Protein AF-K1P5W4-F1 (afdb_monomer_lite)

Radius of gyration: 22.8 Å; chains: 1; bounding box: 59×35×47 Å

Organism: Magallana gigas (NCBI:txid29159)

Sequence (88 aa):
MITVVLLAVISSIFSITLSTSEPCSCPDKDEPVCGENGFNYTNACFMKCDGVAAAQDPMLCCTCDLTYNPVCGTNGKSYGNRCMASCV

Foldseek 3Di:
DVVVVVVVVCVVVVVVPDPPLDPQPDDQAQPWFAFPVLDIDSDPSRCVSVVTDTDPDLLSVQDDDQQADWDQAPVRDIDRDPSSNVSD

Structure (mmCIF, N/CA/C/O backbone):
data_AF-K1P5W4-F1
#
_entry.id   AF-K1P5W4-F1
#
loop_
_atom_site.group_PDB
_atom_site.id
_atom_site.type_symbol
_atom_site.label_atom_id
_atom_site.label_alt_id
_atom_site.label_comp_id
_atom_site.label_asym_id
_atom_site.label_entity_id
_atom_site.label_seq_id
_atom_site.pdbx_PDB_ins_code
_atom_site.Cartn_x
_atom_site.Cartn_y
_atom_site.Cartn_z
_atom_site.occupancy
_atom_site.B_iso_or_equiv
_atom_site.auth_seq_id
_atom_site.auth_comp_id
_atom_site.auth_asym_id
_atom_site.auth_atom_id
_atom_site.pdbx_PDB_model_num
ATOM 1 N N . MET A 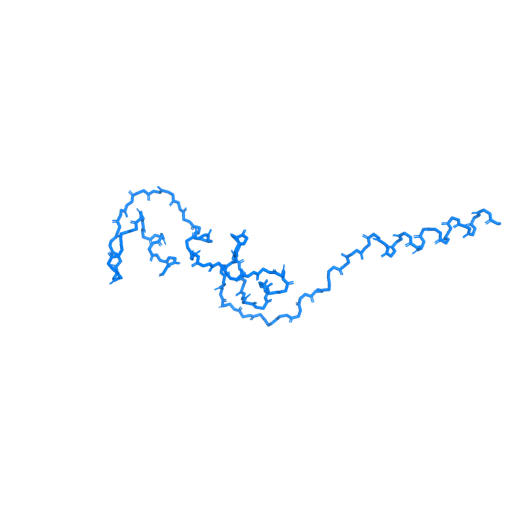1 1 ? 42.450 22.550 -30.534 1.00 61.22 1 MET A N 1
ATOM 2 C CA . MET A 1 1 ? 42.782 21.440 -29.611 1.00 61.22 1 MET A CA 1
ATOM 3 C C . MET A 1 1 ? 41.992 21.536 -28.305 1.00 61.22 1 MET A C 1
ATOM 5 O O . MET A 1 1 ? 41.252 20.612 -28.024 1.00 61.22 1 MET A O 1
ATOM 9 N N . ILE A 1 2 ? 42.046 22.649 -27.557 1.00 59.38 2 ILE A N 1
ATOM 10 C CA . ILE A 1 2 ? 41.320 22.818 -26.272 1.00 59.38 2 ILE A CA 1
ATOM 11 C C . ILE A 1 2 ? 39.781 22.836 -26.430 1.00 59.38 2 ILE A C 1
ATOM 13 O O . ILE A 1 2 ? 39.069 22.237 -25.631 1.00 59.38 2 ILE A O 1
ATOM 17 N N . THR A 1 3 ? 39.253 23.451 -27.492 1.00 56.81 3 THR A N 1
ATOM 18 C CA . THR A 1 3 ? 37.799 23.538 -27.755 1.00 56.81 3 THR A CA 1
ATOM 19 C C . THR A 1 3 ? 37.150 22.196 -28.114 1.00 56.81 3 THR A C 1
ATOM 21 O O . THR A 1 3 ? 36.009 21.949 -27.743 1.00 56.81 3 THR A O 1
ATOM 24 N N . VAL A 1 4 ? 37.882 21.303 -28.787 1.00 59.06 4 VAL A N 1
ATOM 25 C CA . VAL A 1 4 ? 37.417 19.946 -29.142 1.00 59.06 4 VAL A CA 1
ATOM 26 C C . VAL A 1 4 ? 37.367 19.049 -27.905 1.00 59.06 4 VAL A C 1
ATOM 28 O O . VAL A 1 4 ? 36.441 18.258 -27.756 1.00 59.06 4 VAL A O 1
ATOM 31 N N . VAL A 1 5 ? 38.325 19.221 -26.987 1.00 61.56 5 VAL A N 1
ATOM 32 C CA . VAL A 1 5 ? 38.344 18.505 -25.708 1.00 61.56 5 VAL A CA 1
ATOM 33 C C . VAL A 1 5 ? 37.122 18.893 -24.880 1.00 61.56 5 VAL A C 1
ATOM 35 O O . VAL A 1 5 ? 36.397 17.995 -24.475 1.00 61.56 5 VAL A O 1
ATOM 38 N N . LEU A 1 6 ? 36.810 20.190 -24.725 1.00 63.00 6 LEU A N 1
ATOM 39 C CA . LEU A 1 6 ? 35.613 20.636 -23.992 1.00 63.00 6 LEU A CA 1
ATOM 40 C C . LEU A 1 6 ? 34.300 20.077 -24.570 1.00 63.00 6 LEU A C 1
ATOM 42 O O . LEU A 1 6 ? 33.464 19.625 -23.793 1.00 63.00 6 LEU A O 1
ATOM 46 N N . LEU A 1 7 ? 34.133 20.058 -25.901 1.00 65.94 7 LEU A N 1
ATOM 47 C CA . LEU A 1 7 ? 32.952 19.491 -26.578 1.00 65.94 7 LEU A CA 1
ATOM 48 C C . LEU A 1 7 ? 32.817 17.968 -26.365 1.00 65.94 7 LEU A C 1
ATOM 50 O O . LEU A 1 7 ? 31.714 17.450 -26.188 1.00 65.94 7 LEU A O 1
ATOM 54 N N . ALA A 1 8 ? 33.939 17.245 -26.330 1.00 64.69 8 ALA A N 1
ATOM 55 C CA . ALA A 1 8 ? 33.952 15.815 -26.041 1.00 64.69 8 ALA A CA 1
ATOM 56 C C . ALA A 1 8 ? 33.608 15.524 -24.568 1.00 64.69 8 ALA A C 1
ATOM 58 O O . ALA A 1 8 ? 32.834 14.600 -24.299 1.00 64.69 8 ALA A O 1
ATOM 59 N N . VAL A 1 9 ? 34.100 16.337 -23.618 1.00 66.56 9 VAL A N 1
ATOM 60 C CA . VAL A 1 9 ? 33.774 16.161 -22.190 1.00 66.56 9 VAL A CA 1
ATOM 61 C C . VAL A 1 9 ? 32.297 16.458 -21.918 1.00 66.56 9 VAL A C 1
ATOM 63 O O . VAL A 1 9 ? 31.659 15.700 -21.199 1.00 66.56 9 VAL A O 1
ATOM 66 N N . ILE A 1 10 ? 31.710 17.492 -22.539 1.00 68.44 10 ILE A N 1
ATOM 67 C CA . ILE A 1 10 ? 30.277 17.798 -22.357 1.00 68.44 10 ILE A CA 1
ATOM 68 C C . ILE A 1 10 ? 29.351 16.714 -22.941 1.00 68.44 10 ILE A C 1
ATOM 70 O O . ILE A 1 10 ? 28.319 16.421 -22.349 1.00 68.44 10 ILE A O 1
ATOM 74 N N . SER A 1 11 ? 29.720 16.070 -24.057 1.00 69.00 11 SER A N 1
ATOM 75 C CA . SER A 1 11 ? 28.925 14.976 -24.652 1.00 69.00 11 SER A CA 1
ATOM 76 C C . SER A 1 11 ? 28.958 13.684 -23.822 1.00 69.00 11 SER A C 1
ATOM 78 O O . SER A 1 11 ? 27.968 12.954 -23.745 1.00 69.00 11 SER A O 1
ATOM 80 N N . SER A 1 12 ? 30.087 13.432 -23.152 1.00 63.31 12 SER A N 1
ATOM 81 C CA . SER A 1 12 ? 30.280 12.266 -22.288 1.00 63.31 12 SER A CA 1
ATOM 82 C C . SER A 1 12 ? 29.639 12.460 -20.915 1.00 63.31 12 SER A C 1
ATOM 84 O O . SER A 1 12 ? 29.020 11.526 -20.423 1.00 63.31 12 SER A O 1
ATOM 86 N N . ILE A 1 13 ? 29.663 13.667 -20.335 1.00 64.50 13 ILE A N 1
ATOM 87 C CA . ILE A 1 13 ? 28.908 13.956 -19.100 1.00 64.50 13 ILE A CA 1
ATOM 88 C C . ILE A 1 13 ? 27.392 14.052 -19.333 1.00 64.50 13 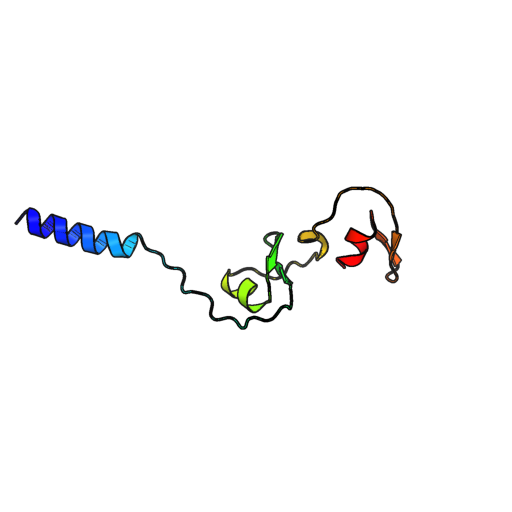ILE A C 1
ATOM 90 O O . ILE A 1 13 ? 26.642 13.677 -18.441 1.00 64.50 13 ILE A O 1
ATOM 94 N N . PHE A 1 14 ? 26.925 14.481 -20.516 1.00 60.78 14 PHE A N 1
ATOM 95 C CA . PHE A 1 14 ? 25.489 14.569 -20.838 1.00 60.78 14 PHE A CA 1
ATOM 96 C C . PHE A 1 14 ? 24.788 13.205 -20.741 1.00 60.78 14 PHE A C 1
ATOM 98 O O . PHE A 1 14 ? 23.686 13.104 -20.204 1.00 60.78 14 PHE A O 1
ATOM 105 N N . SER A 1 15 ? 25.472 12.146 -21.186 1.00 60.09 15 SER A N 1
ATOM 106 C CA . SER A 1 15 ? 24.983 10.762 -21.088 1.00 60.09 15 SER A CA 1
ATOM 107 C C . SER A 1 15 ? 25.081 10.190 -19.667 1.00 60.09 15 SER A C 1
ATOM 109 O O . SER A 1 15 ? 24.363 9.256 -19.335 1.00 60.09 15 SER A O 1
ATOM 111 N N . ILE A 1 16 ? 25.956 10.745 -18.820 1.00 59.22 16 ILE A N 1
ATOM 112 C CA . ILE A 1 16 ? 26.139 10.311 -17.424 1.00 59.22 16 ILE A CA 1
ATOM 113 C C . ILE A 1 16 ? 25.087 10.957 -16.505 1.00 59.22 16 ILE A C 1
ATOM 115 O O . ILE A 1 16 ? 24.748 10.394 -15.468 1.00 59.22 16 ILE A O 1
ATOM 119 N N . THR A 1 17 ? 24.537 12.120 -16.873 1.00 60.00 17 THR A N 1
ATOM 120 C CA . THR A 1 17 ? 23.587 12.859 -16.023 1.00 60.00 17 THR A CA 1
ATOM 121 C C . THR A 1 17 ? 22.116 12.524 -16.255 1.00 60.00 17 THR A C 1
ATOM 123 O O . THR A 1 17 ? 21.293 12.829 -15.396 1.00 60.00 17 THR A O 1
ATOM 126 N N . LEU A 1 18 ? 21.759 11.912 -17.387 1.00 61.53 18 LEU A N 1
ATOM 127 C CA . LEU A 1 18 ? 20.370 11.580 -17.704 1.00 61.53 18 LEU A CA 1
ATOM 128 C C . LEU A 1 18 ? 20.122 10.085 -17.481 1.00 61.53 18 LEU A C 1
ATOM 130 O O . LEU A 1 18 ? 19.973 9.311 -18.421 1.00 61.53 18 LEU A O 1
ATOM 134 N N . SER A 1 19 ? 20.083 9.680 -16.210 1.00 60.47 19 SER A N 1
ATOM 135 C CA . SER A 1 19 ? 19.503 8.395 -15.816 1.00 60.47 19 SER A CA 1
ATOM 136 C C . SER A 1 19 ? 17.997 8.452 -16.071 1.00 60.47 19 SER A C 1
ATOM 138 O O . SER A 1 19 ? 17.210 8.717 -15.165 1.00 60.47 19 SER A O 1
ATOM 140 N N . THR A 1 20 ? 17.585 8.255 -17.320 1.00 61.09 20 THR A N 1
ATOM 141 C CA . THR A 1 20 ? 16.190 7.977 -17.641 1.00 61.09 20 THR A CA 1
ATOM 142 C C . THR A 1 20 ? 15.914 6.569 -17.141 1.00 61.09 20 THR A C 1
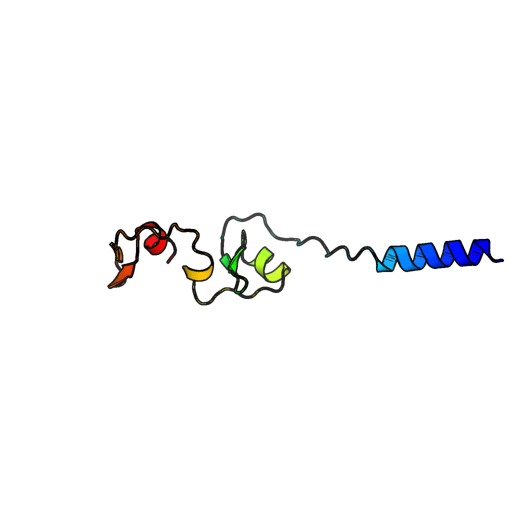ATOM 144 O O . THR A 1 20 ? 16.342 5.604 -17.777 1.00 61.09 20 THR A O 1
ATOM 147 N N . SER A 1 21 ? 15.258 6.429 -15.987 1.00 71.12 21 SER A N 1
ATOM 148 C CA . SER A 1 21 ? 14.609 5.159 -15.675 1.00 71.12 21 SER A CA 1
ATOM 149 C C . SER A 1 21 ? 13.716 4.828 -16.865 1.00 71.12 21 SER A C 1
ATOM 151 O O . SER A 1 21 ? 12.921 5.663 -17.307 1.00 71.12 21 SER A O 1
ATOM 153 N N . GLU A 1 22 ? 13.938 3.663 -17.465 1.00 74.25 22 GLU A N 1
ATOM 154 C CA . GLU A 1 22 ? 13.140 3.226 -18.599 1.00 74.25 22 GLU A CA 1
ATOM 155 C C . GLU A 1 22 ? 11.668 3.224 -18.152 1.00 74.25 22 GLU A C 1
ATOM 157 O O . GLU A 1 22 ? 11.361 2.682 -17.085 1.00 74.25 22 GLU A O 1
ATOM 162 N N . PRO A 1 23 ? 10.765 3.911 -18.873 1.00 81.62 23 PRO A N 1
ATOM 163 C CA . PRO A 1 23 ? 9.391 4.050 -18.425 1.00 81.62 23 PRO A CA 1
ATOM 164 C C . PRO A 1 23 ? 8.736 2.670 -18.312 1.00 81.62 23 PRO A C 1
ATOM 166 O O . PRO A 1 23 ? 8.769 1.871 -19.249 1.00 81.62 23 PRO A O 1
ATOM 169 N N . CYS A 1 24 ? 8.129 2.400 -17.156 1.00 89.69 24 CYS A N 1
ATOM 170 C CA . CYS A 1 24 ? 7.468 1.134 -16.862 1.00 89.69 24 CYS A CA 1
ATOM 171 C C . CYS A 1 24 ? 6.394 0.815 -17.911 1.00 89.69 24 CYS A C 1
ATOM 173 O O . CYS A 1 24 ? 5.365 1.487 -17.982 1.00 89.69 24 CYS A O 1
ATOM 175 N N . SER A 1 25 ? 6.597 -0.243 -18.698 1.00 94.69 25 S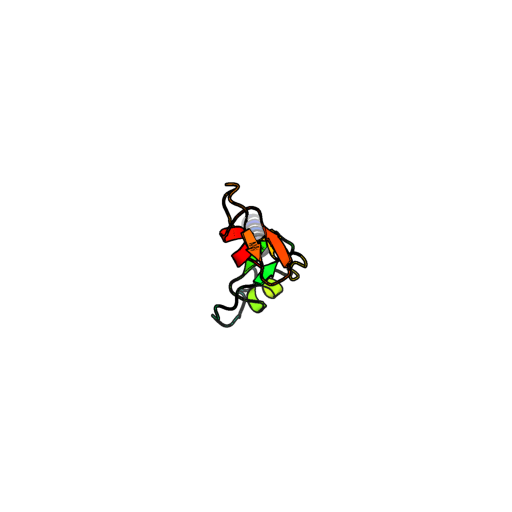ER A N 1
ATOM 176 C CA . SER A 1 25 ? 5.557 -0.785 -19.579 1.00 94.69 25 SER A CA 1
ATOM 177 C C . SER A 1 25 ? 4.625 -1.696 -18.787 1.00 94.69 25 SER A C 1
ATOM 179 O O . SER A 1 25 ? 4.797 -2.914 -18.758 1.00 94.69 25 SER A O 1
ATOM 181 N N . CYS A 1 26 ? 3.638 -1.092 -18.131 1.00 96.00 26 CYS A N 1
ATOM 182 C CA . CYS A 1 26 ? 2.620 -1.790 -17.354 1.00 96.00 26 CYS A CA 1
ATOM 183 C C . CYS A 1 26 ? 1.218 -1.522 -17.914 1.00 96.00 26 CYS A C 1
ATOM 185 O O . CYS A 1 26 ? 0.963 -0.437 -18.439 1.00 96.00 26 CYS A O 1
ATOM 187 N N . PRO A 1 27 ? 0.291 -2.492 -17.820 1.00 95.81 27 PRO A N 1
ATOM 188 C CA . PRO A 1 27 ? -1.098 -2.249 -18.170 1.00 95.81 27 PRO A CA 1
ATOM 189 C C . PRO A 1 27 ? -1.732 -1.265 -17.179 1.00 95.81 27 PRO A C 1
ATOM 191 O O . PRO A 1 27 ? -1.454 -1.312 -15.977 1.00 95.81 27 PRO A O 1
ATOM 194 N N . ASP A 1 28 ? -2.627 -0.422 -17.685 1.00 95.06 28 ASP A N 1
ATOM 195 C CA . ASP A 1 28 ? -3.407 0.516 -16.878 1.00 95.06 28 ASP A CA 1
ATOM 196 C C . ASP A 1 28 ? -4.631 -0.200 -16.284 1.00 95.06 28 ASP A C 1
ATOM 198 O O . ASP A 1 28 ? -5.727 -0.202 -16.845 1.00 95.06 28 ASP A O 1
ATOM 202 N N . LYS A 1 29 ? -4.388 -0.957 -15.211 1.00 96.44 29 LYS A N 1
ATOM 203 C CA . LYS A 1 29 ? -5.407 -1.699 -14.457 1.00 96.44 29 LYS A CA 1
ATOM 204 C C . LYS A 1 29 ? -5.432 -1.221 -13.015 1.00 96.44 29 LYS A C 1
ATOM 206 O O . LYS A 1 29 ? -4.389 -1.281 -12.365 1.00 96.44 29 LYS A O 1
ATOM 211 N N . ASP A 1 30 ? -6.614 -0.867 -12.522 1.00 95.69 30 ASP A N 1
ATOM 212 C CA . ASP A 1 30 ? 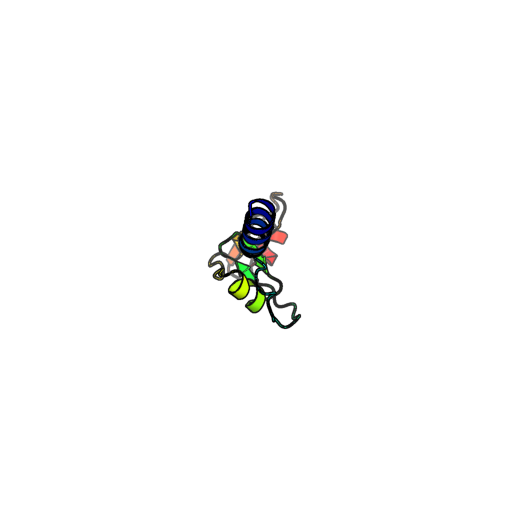-6.856 -0.483 -11.129 1.00 95.69 30 ASP A CA 1
ATOM 213 C C . ASP A 1 30 ? -7.032 -1.720 -10.236 1.00 95.69 30 ASP A C 1
ATOM 215 O O . ASP A 1 30 ? -8.140 -2.130 -9.889 1.00 95.69 30 ASP A O 1
ATOM 219 N N . GLU A 1 31 ? -5.910 -2.337 -9.874 1.00 95.50 31 GLU A N 1
ATOM 220 C CA . GLU A 1 31 ? -5.832 -3.497 -8.980 1.00 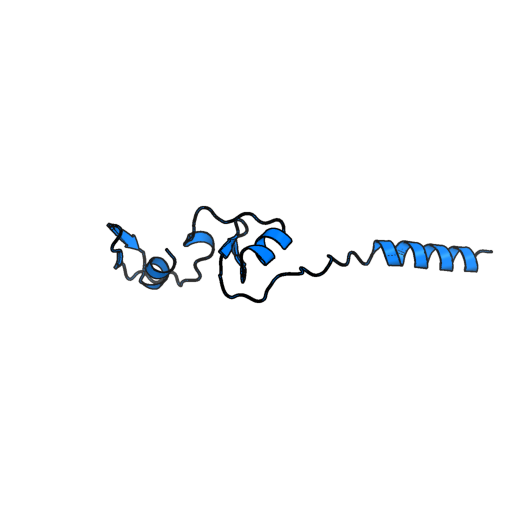95.50 31 GLU A CA 1
ATOM 221 C C . GLU A 1 31 ? -4.821 -3.181 -7.862 1.00 95.50 31 GLU A C 1
ATOM 223 O O . GLU A 1 31 ? -3.707 -3.718 -7.874 1.00 95.50 31 GLU A O 1
ATOM 228 N N . PRO A 1 32 ? -5.154 -2.258 -6.937 1.00 93.50 32 PRO A N 1
ATOM 229 C CA . PRO A 1 32 ? -4.168 -1.614 -6.085 1.00 93.50 32 PRO A CA 1
ATOM 230 C C . PRO A 1 32 ? -3.482 -2.589 -5.132 1.00 93.50 32 PRO A C 1
ATOM 232 O O . PRO A 1 32 ? -4.111 -3.482 -4.562 1.00 93.50 32 PRO A O 1
ATOM 235 N N . VAL A 1 33 ? -2.182 -2.381 -4.928 1.00 94.31 33 VAL A N 1
ATOM 236 C CA . VAL A 1 33 ? -1.366 -3.155 -3.985 1.00 94.31 33 VAL A CA 1
ATOM 237 C C . VAL A 1 33 ? -0.562 -2.229 -3.079 1.00 94.31 33 VAL A C 1
ATOM 239 O O . VAL A 1 33 ? -0.104 -1.171 -3.510 1.00 94.31 33 VAL A O 1
ATOM 242 N N . CYS A 1 34 ? -0.367 -2.644 -1.829 1.00 95.50 34 CYS A N 1
ATOM 243 C CA . CYS A 1 34 ? 0.499 -1.951 -0.880 1.00 95.50 34 CYS A CA 1
ATOM 244 C C . CYS A 1 34 ? 1.932 -2.482 -1.001 1.00 95.50 34 CYS A C 1
ATOM 246 O O . CYS A 1 34 ? 2.143 -3.695 -0.935 1.00 95.50 34 CYS A O 1
ATOM 248 N N . GLY A 1 35 ? 2.907 -1.591 -1.179 1.00 96.50 35 GLY A N 1
ATOM 249 C CA . GLY A 1 35 ? 4.329 -1.927 -1.167 1.00 96.50 35 GLY A CA 1
ATOM 250 C C . GLY A 1 35 ? 4.934 -1.872 0.237 1.00 96.50 35 GLY A C 1
ATOM 251 O O . GLY A 1 35 ? 4.472 -1.123 1.095 1.00 96.50 35 GLY A O 1
ATOM 252 N N . GLU A 1 36 ? 6.015 -2.617 0.478 1.00 96.56 36 GLU A N 1
ATOM 253 C CA . GLU A 1 36 ? 6.773 -2.578 1.747 1.00 96.56 36 GLU A CA 1
ATOM 254 C C . GLU A 1 36 ? 7.362 -1.191 2.064 1.00 96.56 36 GLU A C 1
ATOM 256 O O . GLU A 1 36 ? 7.719 -0.900 3.204 1.00 96.56 36 GLU A O 1
ATOM 261 N N . ASN A 1 37 ? 7.430 -0.312 1.064 1.00 95.38 37 ASN A N 1
ATOM 262 C CA . ASN A 1 37 ? 7.813 1.089 1.203 1.00 95.38 37 ASN A CA 1
ATOM 263 C C . ASN A 1 37 ? 6.678 1.998 1.721 1.00 95.38 37 ASN A C 1
ATOM 265 O O . ASN A 1 37 ? 6.888 3.201 1.856 1.00 95.38 37 ASN A O 1
ATOM 269 N N . GLY A 1 38 ? 5.490 1.448 1.989 1.00 94.00 38 GLY A N 1
ATOM 270 C CA . GLY A 1 38 ? 4.325 2.184 2.483 1.00 94.00 38 GLY A CA 1
ATOM 271 C C . GLY A 1 38 ? 3.577 2.991 1.425 1.00 94.00 38 GLY A C 1
ATOM 272 O O . GLY A 1 38 ? 2.734 3.816 1.774 1.00 94.00 38 GLY A O 1
ATOM 273 N N . PHE A 1 39 ? 3.851 2.754 0.141 1.00 94.56 39 PHE A N 1
ATOM 274 C CA . PHE A 1 39 ? 3.132 3.387 -0.960 1.00 94.56 39 PHE A CA 1
ATOM 275 C C . PHE A 1 39 ? 2.133 2.424 -1.606 1.00 94.56 39 PHE A C 1
ATOM 277 O O . PHE A 1 39 ? 2.405 1.234 -1.784 1.00 94.56 39 PHE A O 1
ATOM 284 N N . ASN A 1 40 ? 0.969 2.961 -1.982 1.00 95.12 40 ASN A N 1
ATOM 285 C CA . ASN A 1 40 ? 0.012 2.251 -2.825 1.00 95.12 40 ASN A CA 1
ATOM 286 C C . ASN A 1 40 ? 0.428 2.366 -4.291 1.00 95.12 40 ASN A C 1
ATOM 288 O O . ASN A 1 40 ? 0.699 3.458 -4.791 1.00 95.12 40 ASN A O 1
ATOM 292 N N . TYR A 1 41 ? 0.408 1.235 -4.981 1.00 95.56 41 TYR A N 1
ATOM 293 C CA . TYR A 1 41 ? 0.650 1.126 -6.410 1.00 95.56 41 TYR A CA 1
ATOM 294 C C . TYR A 1 41 ? -0.653 0.815 -7.129 1.00 95.56 41 TYR A C 1
ATOM 296 O O . TYR A 1 41 ? -1.427 -0.005 -6.640 1.00 95.56 41 TYR A O 1
ATOM 304 N N . THR A 1 42 ? -0.866 1.404 -8.312 1.00 96.50 42 THR A N 1
ATOM 305 C CA . THR A 1 42 ? -2.055 1.154 -9.151 1.00 96.50 42 THR A CA 1
ATOM 306 C C . THR A 1 42 ? -2.262 -0.335 -9.410 1.00 96.50 42 THR A C 1
ATOM 308 O O . THR A 1 42 ? -3.388 -0.821 -9.385 1.00 96.50 42 THR A O 1
ATOM 311 N N . ASN A 1 43 ? -1.163 -1.069 -9.619 1.00 96.31 43 ASN A N 1
ATOM 312 C CA . ASN A 1 43 ? -1.161 -2.523 -9.667 1.00 96.31 43 ASN A CA 1
ATOM 313 C C . ASN A 1 43 ? 0.220 -3.122 -9.373 1.00 96.31 43 ASN A C 1
ATOM 315 O O . ASN A 1 43 ? 1.240 -2.431 -9.302 1.00 96.31 43 ASN A O 1
ATOM 319 N N . ALA A 1 44 ? 0.253 -4.451 -9.254 1.00 97.25 44 ALA A N 1
ATOM 320 C CA . ALA A 1 44 ? 1.465 -5.215 -8.975 1.00 97.25 44 ALA A CA 1
ATOM 321 C C . ALA A 1 44 ? 2.573 -5.071 -10.036 1.00 97.25 44 ALA A C 1
ATOM 323 O O . ALA A 1 44 ? 3.732 -5.334 -9.717 1.00 97.25 44 ALA A O 1
ATOM 324 N N . CYS A 1 45 ? 2.257 -4.683 -11.279 1.00 97.25 45 CYS A N 1
ATOM 325 C CA . CYS A 1 45 ? 3.284 -4.427 -12.293 1.00 97.25 45 CYS A CA 1
ATOM 326 C C . CYS A 1 45 ? 4.076 -3.166 -11.946 1.00 97.25 45 CYS A C 1
ATOM 328 O O . CYS A 1 45 ? 5.301 -3.232 -11.878 1.00 97.25 45 CYS A O 1
ATOM 330 N N . PHE A 1 46 ? 3.390 -2.057 -11.646 1.00 97.00 46 PHE A N 1
ATOM 331 C CA . PHE A 1 46 ? 4.050 -0.808 -11.252 1.00 97.00 46 PHE A CA 1
ATOM 332 C C . PHE A 1 46 ? 4.876 -0.976 -9.971 1.00 97.00 46 PHE A C 1
ATOM 334 O O . PHE A 1 46 ? 6.014 -0.526 -9.920 1.00 97.00 46 PHE A O 1
ATOM 341 N N . MET A 1 47 ? 4.367 -1.725 -8.988 1.00 96.81 47 MET A N 1
ATOM 342 C CA . MET A 1 47 ? 5.117 -2.043 -7.764 1.00 96.81 47 MET A CA 1
ATOM 343 C C . MET A 1 47 ? 6.427 -2.793 -8.052 1.00 96.81 47 MET A C 1
ATOM 345 O O . MET A 1 47 ? 7.486 -2.439 -7.539 1.00 96.81 47 MET A O 1
ATOM 349 N N . LYS A 1 48 ? 6.370 -3.820 -8.910 1.00 96.19 48 LYS A N 1
ATOM 350 C CA . LYS A 1 48 ? 7.560 -4.584 -9.312 1.00 96.19 48 LYS A CA 1
ATOM 351 C C . LYS A 1 48 ? 8.516 -3.763 -10.171 1.00 96.19 48 LYS A C 1
ATOM 353 O O . LYS A 1 48 ? 9.718 -3.997 -10.091 1.00 96.19 48 LYS A O 1
ATOM 358 N N . CYS A 1 49 ? 8.001 -2.838 -10.979 1.00 95.44 49 CYS A N 1
ATOM 359 C CA . CYS A 1 49 ? 8.827 -1.948 -11.790 1.00 95.44 49 CYS A CA 1
ATOM 360 C C . CYS A 1 49 ? 9.716 -1.056 -10.914 1.00 95.44 49 CYS A C 1
ATOM 362 O O . CYS A 1 49 ? 10.901 -0.904 -11.195 1.00 95.44 49 CYS A O 1
ATOM 364 N N . ASP A 1 50 ? 9.174 -0.579 -9.794 1.00 95.31 50 ASP A N 1
ATOM 365 C CA . ASP A 1 50 ? 9.923 0.169 -8.782 1.00 95.31 50 ASP A CA 1
ATOM 366 C C . ASP A 1 50 ? 10.852 -0.719 -7.929 1.00 95.31 50 ASP A C 1
ATOM 368 O O . ASP A 1 50 ? 11.552 -0.224 -7.046 1.00 95.31 50 ASP A O 1
ATOM 372 N N . GLY A 1 51 ? 10.875 -2.037 -8.162 1.00 95.69 51 GLY A N 1
ATOM 373 C CA . GLY A 1 51 ? 11.677 -2.984 -7.386 1.00 95.69 51 GLY A CA 1
ATOM 374 C C . GLY A 1 51 ? 11.164 -3.198 -5.961 1.00 95.69 51 GLY A C 1
ATOM 375 O O . GLY A 1 51 ? 11.931 -3.599 -5.087 1.00 95.69 51 GLY A O 1
ATOM 376 N N . VAL A 1 52 ? 9.880 -2.930 -5.714 1.00 96.88 52 VAL A N 1
ATOM 377 C CA . VAL A 1 52 ? 9.263 -3.003 -4.387 1.00 96.88 52 VAL A CA 1
ATOM 378 C C . VAL A 1 52 ? 8.483 -4.310 -4.236 1.00 96.88 52 VAL A C 1
ATOM 380 O O . VAL A 1 52 ? 7.781 -4.756 -5.147 1.00 96.88 52 VAL A O 1
ATOM 383 N N . ALA A 1 53 ? 8.613 -4.955 -3.077 1.00 96.62 53 ALA A N 1
ATOM 384 C CA . ALA A 1 53 ? 7.825 -6.131 -2.722 1.00 96.62 53 ALA A CA 1
ATOM 385 C C . ALA A 1 53 ? 6.476 -5.731 -2.103 1.00 96.62 53 ALA A C 1
ATOM 387 O O . ALA A 1 53 ? 6.319 -4.627 -1.582 1.00 96.62 53 ALA A O 1
ATOM 388 N N . ALA A 1 54 ? 5.499 -6.639 -2.156 1.00 95.31 54 ALA A N 1
ATOM 389 C CA . ALA A 1 54 ? 4.204 -6.422 -1.518 1.00 95.31 54 ALA A CA 1
ATOM 390 C C . ALA A 1 54 ? 4.355 -6.395 0.006 1.00 95.31 54 ALA A C 1
ATOM 392 O O . ALA A 1 54 ? 5.002 -7.272 0.578 1.00 95.31 54 ALA A O 1
ATOM 393 N N . ALA A 1 55 ? 3.711 -5.429 0.656 1.00 94.94 55 ALA A N 1
ATOM 394 C CA . ALA A 1 55 ? 3.649 -5.368 2.105 1.00 94.94 55 ALA A CA 1
ATOM 395 C C . ALA A 1 55 ? 2.939 -6.600 2.674 1.00 94.94 55 ALA A C 1
ATOM 397 O O . ALA A 1 55 ? 1.902 -7.036 2.173 1.00 94.94 55 ALA A O 1
ATOM 398 N N . GLN A 1 56 ? 3.481 -7.129 3.769 1.00 91.50 56 GLN A N 1
ATOM 399 C CA . GLN A 1 56 ? 2.827 -8.191 4.537 1.00 91.50 56 GLN A CA 1
ATOM 400 C C . GLN A 1 56 ? 1.658 -7.657 5.368 1.00 91.50 56 GLN A C 1
ATOM 402 O O . GLN A 1 56 ? 0.681 -8.372 5.588 1.00 91.50 56 GLN A O 1
ATOM 407 N N . ASP A 1 57 ? 1.771 -6.413 5.839 1.00 89.25 57 ASP A N 1
ATOM 408 C CA . ASP A 1 57 ? 0.733 -5.740 6.608 1.00 89.25 57 ASP A CA 1
ATOM 409 C C . ASP A 1 57 ? -0.056 -4.771 5.710 1.00 89.25 57 ASP A C 1
ATOM 411 O O . ASP A 1 57 ? 0.469 -3.712 5.353 1.00 89.25 57 ASP A O 1
ATOM 415 N N . PRO A 1 58 ? -1.315 -5.085 5.352 1.00 79.19 58 PRO A N 1
ATOM 416 C CA . PRO A 1 58 ? -2.159 -4.185 4.567 1.00 79.19 58 PRO A CA 1
ATOM 417 C C . PRO A 1 58 ? -2.465 -2.864 5.290 1.00 79.19 58 PRO A C 1
ATOM 419 O O . PRO A 1 58 ? -2.803 -1.874 4.641 1.00 79.19 58 PRO A O 1
ATOM 422 N N . MET A 1 59 ? -2.296 -2.802 6.618 1.00 87.00 59 MET A N 1
ATOM 423 C CA . MET A 1 59 ? -2.466 -1.562 7.376 1.00 87.00 59 MET A CA 1
ATOM 424 C C . MET A 1 59 ? -1.383 -0.522 7.051 1.00 87.00 59 MET A C 1
ATOM 426 O O . MET A 1 59 ? -1.614 0.669 7.247 1.00 87.00 59 MET A O 1
ATOM 430 N N . LEU A 1 60 ? -0.230 -0.937 6.509 1.00 91.94 60 LEU A N 1
ATOM 431 C CA . LEU A 1 60 ? 0.898 -0.049 6.217 1.00 91.94 60 LEU A CA 1
ATOM 432 C C . LEU A 1 60 ? 0.532 1.079 5.237 1.00 91.94 60 LEU A C 1
ATOM 434 O O . LEU A 1 60 ? 0.954 2.215 5.434 1.00 91.94 60 LEU A O 1
ATOM 438 N N . CYS A 1 61 ? -0.275 0.784 4.214 1.00 93.25 61 CYS A N 1
ATOM 439 C CA . CYS A 1 61 ? -0.721 1.771 3.222 1.00 93.25 61 CYS A CA 1
ATOM 440 C C . CYS A 1 61 ? -2.147 2.287 3.482 1.00 93.25 61 CYS A C 1
ATOM 442 O O . CYS A 1 61 ? -2.747 2.946 2.624 1.00 93.25 61 CYS A O 1
ATOM 444 N N . CYS A 1 62 ? -2.721 1.975 4.645 1.00 91.94 62 CYS A N 1
ATOM 445 C CA . CYS A 1 62 ? -4.073 2.380 4.994 1.00 91.94 62 CYS A CA 1
ATOM 446 C C . CYS A 1 62 ? -4.098 3.870 5.359 1.00 91.94 62 CYS A C 1
ATOM 448 O O . CYS A 1 62 ? -3.608 4.291 6.406 1.00 91.94 62 CYS A O 1
ATOM 450 N N . THR A 1 63 ? -4.678 4.689 4.481 1.00 91.44 63 THR A N 1
ATOM 451 C CA . THR A 1 63 ? -4.791 6.135 4.702 1.00 91.44 63 THR A CA 1
ATOM 452 C C . THR A 1 63 ? -6.089 6.439 5.442 1.00 91.44 63 THR A C 1
ATOM 454 O O . THR A 1 63 ? -7.135 6.635 4.827 1.00 91.44 63 THR A O 1
ATOM 457 N N . CYS A 1 64 ? -6.021 6.470 6.770 1.00 93.25 64 CYS A N 1
ATOM 458 C CA . CYS A 1 64 ? -7.149 6.784 7.641 1.00 93.25 64 CYS A CA 1
ATOM 459 C C . CYS A 1 64 ? -6.758 7.828 8.681 1.00 93.25 64 CYS A C 1
ATOM 461 O O . CYS A 1 64 ? -5.609 7.895 9.117 1.00 93.25 64 CYS A O 1
ATOM 463 N N . ASP A 1 65 ? -7.730 8.623 9.120 1.00 93.31 65 ASP A N 1
ATOM 464 C CA . ASP A 1 65 ? -7.553 9.441 10.310 1.00 93.31 65 ASP A CA 1
ATOM 465 C C . ASP A 1 65 ? -7.440 8.567 11.573 1.00 93.31 65 ASP A C 1
ATOM 467 O O . ASP A 1 65 ? -7.830 7.394 11.601 1.00 93.31 65 ASP A O 1
ATOM 471 N N . LEU A 1 66 ? -6.899 9.157 12.639 1.00 91.06 66 LEU A N 1
ATOM 472 C CA . LEU A 1 66 ? -6.705 8.488 13.926 1.00 91.06 66 LEU A CA 1
ATOM 473 C C . LEU A 1 66 ? -7.904 8.651 14.873 1.00 91.06 66 LEU A C 1
ATOM 475 O O . LEU A 1 66 ? -7.767 8.432 16.078 1.00 91.06 66 LEU A O 1
ATOM 479 N N . THR A 1 67 ? -9.079 9.047 14.371 1.00 96.38 67 THR A N 1
ATOM 480 C CA . THR A 1 67 ? -10.277 9.153 15.209 1.00 96.38 67 THR A CA 1
ATOM 481 C C . THR A 1 67 ? -10.639 7.772 15.721 1.00 96.38 67 THR A C 1
ATOM 483 O O . THR A 1 67 ? -10.797 6.825 14.951 1.00 96.38 67 THR A O 1
ATOM 486 N N . TYR A 1 68 ? -10.804 7.665 17.033 1.00 96.50 68 TYR A N 1
ATOM 487 C CA . TYR A 1 68 ? -11.161 6.419 17.684 1.00 96.50 68 TYR A CA 1
ATOM 488 C C . TYR A 1 68 ? -12.686 6.275 17.757 1.00 96.50 68 TYR A C 1
ATOM 490 O O . TYR A 1 68 ? -13.343 6.962 18.533 1.00 96.50 68 TYR A O 1
ATOM 498 N N . ASN A 1 69 ? -13.236 5.384 16.934 1.00 97.56 69 ASN A N 1
ATOM 499 C CA . ASN A 1 69 ? -14.647 4.996 16.874 1.00 97.56 69 ASN A CA 1
ATOM 500 C C . ASN A 1 69 ? -14.716 3.488 16.575 1.00 97.56 69 ASN A C 1
ATOM 502 O O . ASN A 1 69 ? -14.949 3.100 15.424 1.00 97.56 69 ASN A O 1
ATOM 506 N N . PRO A 1 70 ? -14.426 2.633 17.570 1.00 97.38 70 PRO A N 1
ATOM 507 C CA . PRO A 1 70 ? -14.039 1.255 17.322 1.00 97.38 70 PRO A CA 1
ATOM 508 C C . PRO A 1 70 ? -15.169 0.413 16.730 1.00 97.38 70 PRO A C 1
ATOM 510 O O . PRO A 1 70 ? -16.335 0.548 17.099 1.00 97.38 70 PRO A O 1
ATOM 513 N N . VAL A 1 71 ? -14.797 -0.502 15.835 1.00 96.62 71 VAL A N 1
ATOM 514 C CA . VAL A 1 71 ? -15.710 -1.462 15.199 1.00 96.62 71 VAL A CA 1
ATOM 515 C C . VAL A 1 71 ? -15.153 -2.880 15.311 1.00 96.62 71 VAL A C 1
ATOM 517 O O . VAL A 1 71 ? -13.938 -3.070 15.318 1.00 96.62 71 VAL A O 1
ATOM 520 N N . CYS A 1 72 ? -16.035 -3.877 15.389 1.00 97.38 72 CYS A N 1
ATOM 521 C CA . CYS A 1 72 ? -15.666 -5.292 15.336 1.00 97.38 72 CYS A CA 1
ATOM 522 C C . CYS A 1 72 ? -15.868 -5.809 13.906 1.00 97.38 72 CYS A C 1
ATOM 524 O O . CYS A 1 72 ? -16.977 -5.729 13.373 1.00 97.38 72 CYS A O 1
ATOM 526 N N . GLY A 1 73 ? -14.799 -6.295 13.277 1.00 93.44 73 GLY A N 1
ATOM 527 C CA . GLY A 1 73 ? -14.843 -6.905 11.953 1.00 93.44 73 GLY A CA 1
ATOM 528 C C . GLY A 1 73 ? -15.450 -8.308 11.979 1.00 93.44 73 GLY A C 1
ATOM 529 O O . GLY A 1 73 ? -15.470 -8.988 13.005 1.00 93.44 73 GLY A O 1
ATOM 530 N N . THR A 1 74 ? -15.902 -8.790 10.822 1.00 92.56 74 THR A N 1
ATOM 531 C CA . THR A 1 74 ? -16.427 -10.162 10.660 1.00 92.56 74 THR A CA 1
ATOM 532 C C . THR A 1 74 ? -15.360 -11.238 10.868 1.00 92.56 74 THR A C 1
ATOM 534 O O . THR A 1 74 ? -15.683 -12.383 11.169 1.00 92.56 74 THR A O 1
ATOM 537 N N . ASN A 1 75 ? -14.086 -10.860 10.762 1.00 90.75 75 ASN A N 1
ATOM 538 C CA . ASN A 1 75 ? -12.926 -11.685 11.093 1.00 90.75 75 ASN A CA 1
ATOM 539 C C . ASN A 1 75 ? -12.627 -11.753 12.608 1.00 90.75 75 ASN A C 1
ATOM 541 O O . ASN A 1 75 ? -11.616 -12.332 13.002 1.00 90.75 75 ASN A O 1
ATOM 545 N N . GLY A 1 76 ? -13.465 -11.139 13.452 1.00 93.81 76 GLY A N 1
ATOM 546 C CA . GLY A 1 76 ? -13.317 -11.129 14.908 1.00 93.81 76 GLY A CA 1
ATOM 547 C C . GLY A 1 76 ? -12.237 -10.182 15.441 1.00 93.81 76 GLY A C 1
ATOM 548 O O . GLY A 1 76 ? -11.938 -10.226 16.633 1.00 93.81 76 GLY A O 1
ATOM 549 N N . LYS A 1 77 ? -11.638 -9.331 14.594 1.00 93.69 77 LYS A N 1
ATOM 550 C CA . LYS A 1 77 ? -10.678 -8.301 15.015 1.00 93.69 77 LYS A CA 1
ATOM 551 C C . LYS A 1 77 ? -11.384 -6.970 15.272 1.00 93.69 77 LYS A C 1
ATOM 553 O O . LYS A 1 77 ? -12.294 -6.587 14.539 1.00 93.69 77 LYS A O 1
ATOM 558 N N . SER A 1 78 ? -10.930 -6.246 16.291 1.00 95.50 78 SER A N 1
ATOM 559 C CA . SER A 1 78 ? -11.363 -4.870 16.553 1.00 95.50 78 SER A CA 1
ATOM 560 C C . SER A 1 78 ? -10.458 -3.879 15.831 1.00 95.50 78 SER A C 1
ATOM 562 O O . SER A 1 78 ? -9.236 -4.016 15.857 1.00 95.50 78 SER A O 1
ATOM 564 N N . TYR A 1 79 ? -11.059 -2.852 15.244 1.00 94.75 79 TYR A N 1
ATOM 565 C CA . TYR A 1 79 ? -10.368 -1.788 14.520 1.00 94.75 79 TYR A CA 1
ATOM 566 C C . TYR A 1 79 ? -10.632 -0.445 15.183 1.00 94.75 79 TYR A C 1
ATOM 568 O O . TYR A 1 79 ? -11.711 -0.237 15.735 1.00 94.75 79 TYR A O 1
ATOM 576 N N . GLY A 1 80 ? -9.659 0.471 15.119 1.00 95.31 80 GLY A N 1
ATOM 577 C CA . GLY A 1 80 ? -9.770 1.799 15.732 1.00 95.31 80 GLY A CA 1
ATOM 578 C C . GLY A 1 80 ? -10.917 2.629 15.157 1.00 95.31 80 GLY A C 1
ATOM 579 O O . GLY A 1 80 ? -11.555 3.376 15.893 1.00 95.31 80 GLY A O 1
ATOM 580 N N . ASN A 1 81 ? -11.220 2.449 13.868 1.00 95.56 81 ASN A N 1
ATOM 581 C CA . ASN A 1 81 ? -12.387 3.019 13.207 1.00 95.56 81 ASN A CA 1
ATOM 582 C C . ASN A 1 81 ? -12.812 2.214 11.969 1.00 95.56 81 ASN A C 1
ATOM 584 O O . ASN A 1 81 ? -12.156 1.253 11.560 1.00 95.56 81 ASN A O 1
ATOM 588 N N . ARG A 1 82 ? -13.932 2.626 11.360 1.00 95.75 82 ARG A N 1
ATOM 589 C CA . ARG A 1 82 ? -14.480 2.009 10.143 1.00 95.75 82 ARG A CA 1
ATOM 590 C C . ARG A 1 82 ? -13.531 2.084 8.943 1.00 95.75 82 ARG A C 1
ATOM 592 O O . ARG A 1 82 ? -13.541 1.164 8.130 1.00 95.75 82 ARG A O 1
ATOM 599 N N . CYS A 1 83 ? -12.738 3.149 8.825 1.00 95.19 83 CYS A N 1
ATOM 600 C CA . CYS A 1 83 ? -11.772 3.294 7.738 1.00 95.19 83 CYS A CA 1
ATOM 601 C C . CYS A 1 83 ? -10.694 2.204 7.845 1.00 95.19 83 CYS A C 1
ATOM 603 O O . CYS A 1 83 ? -10.539 1.414 6.919 1.00 95.19 83 CYS A O 1
ATOM 605 N N . MET A 1 84 ? -10.076 2.051 9.023 1.00 94.06 84 MET A N 1
ATOM 606 C CA . MET A 1 84 ? -9.091 0.995 9.295 1.00 94.06 84 MET A CA 1
ATOM 607 C C . MET A 1 84 ? -9.665 -0.413 9.086 1.00 94.06 84 MET A C 1
ATOM 609 O O . MET A 1 84 ? -8.973 -1.294 8.590 1.00 94.06 84 MET A O 1
ATOM 613 N N . ALA A 1 85 ? -10.941 -0.628 9.424 1.00 93.06 85 ALA A N 1
ATOM 614 C CA . ALA A 1 85 ? -11.619 -1.903 9.186 1.00 93.06 85 ALA A CA 1
ATOM 615 C C . ALA A 1 85 ? -11.874 -2.207 7.700 1.00 93.06 85 ALA A C 1
ATOM 617 O O . ALA A 1 85 ? -12.083 -3.362 7.357 1.00 93.06 85 ALA A O 1
ATOM 618 N N . SER A 1 86 ? -11.904 -1.187 6.838 1.00 90.38 86 SER A N 1
ATOM 619 C CA . SER A 1 86 ? -12.142 -1.344 5.394 1.00 90.38 86 SER A CA 1
ATOM 620 C C . SER A 1 86 ? -10.845 -1.534 4.597 1.00 90.38 86 SER A C 1
ATOM 622 O O . SER A 1 86 ? -10.906 -1.848 3.414 1.00 90.38 86 SER A O 1
ATOM 624 N N . CYS A 1 87 ? -9.685 -1.333 5.227 1.00 88.31 87 CYS A N 1
ATOM 625 C CA . CYS A 1 87 ? -8.365 -1.497 4.609 1.00 88.31 87 CYS A CA 1
ATOM 626 C C . CYS A 1 87 ? -7.848 -2.945 4.597 1.00 88.31 87 CYS A C 1
ATOM 628 O O . CYS A 1 87 ? -6.735 -3.186 4.135 1.00 88.31 87 CYS A O 1
ATOM 630 N N . VAL A 1 88 ? -8.596 -3.887 5.169 1.00 81.31 88 VAL A N 1
ATOM 631 C CA . VAL A 1 88 ? -8.140 -5.237 5.531 1.00 81.31 88 VAL A CA 1
ATOM 632 C C . VAL A 1 88 ? -9.114 -6.315 5.100 1.00 81.31 88 VAL A C 1
ATOM 634 O O . VAL A 1 88 ? -10.324 -6.016 4.989 1.00 81.31 88 VAL A O 1
#

InterPro domains:
  IPR002350 Kazal domain [PF07648] (22-51)
  IPR002350 Kazal domain [PF07648] (61-87)
  IPR002350 Kazal domain [PS00282] (64-87)
  IPR002350 Kazal domain [PS51465] (14-49)
  IPR002350 Kazal domain [PS51465] (55-88)
  IPR036058 Kazal domain superfamily [SSF100895] (16-50)
  IPR036058 Kazal domain superfamily [SSF100895] (59-87)
  IPR053265 Serine protease inhibitor [PTHR21131] (54-87)

Secondary structure (DSSP, 8-state):
-HHHHHHHHHHHHHHHH---PPP---------EEBTTS-EESSHHHHHHTTPPBPS-GGGG---------EE-TTS-EESSHHHHH--

pLDDT: mean 86.24, std 13.81, range [56.81, 97.56]